Protein AF-A0A1Y2FWA1-F1 (afdb_monomer_lite)

InterPro domains:
  IPR053206 Dimeric xanthone biosynthesis cluster protein [PTHR38048] (2-93)

Organism: NCBI:txid106004

Foldseek 3Di:
DLLVVVCVFQVCSDCVNVVVVVVLVVQQVVLVVLLVVQVVVCVVPVVPDDPVVNVVSCVSNVVSVVVSVVVCCVCVPPVNCVVGDDPVVVCVSDVD

Radius of gyration: 17.54 Å; chains: 1; bounding box: 37×28×47 Å

Structure (mmCIF, N/CA/C/O backbone):
data_AF-A0A1Y2FWA1-F1
#
_entry.id   AF-A0A1Y2FWA1-F1
#
loop_
_atom_site.group_PDB
_atom_site.id
_atom_site.type_symbol
_atom_site.label_atom_id
_atom_site.label_alt_id
_atom_site.label_comp_id
_atom_site.label_asym_id
_atom_site.label_entity_id
_atom_site.label_seq_id
_atom_site.pdbx_PDB_ins_code
_atom_site.Cartn_x
_atom_site.Cartn_y
_atom_site.Cartn_z
_atom_site.occupancy
_atom_site.B_iso_or_equiv
_atom_site.auth_seq_id
_atom_site.auth_comp_id
_atom_site.auth_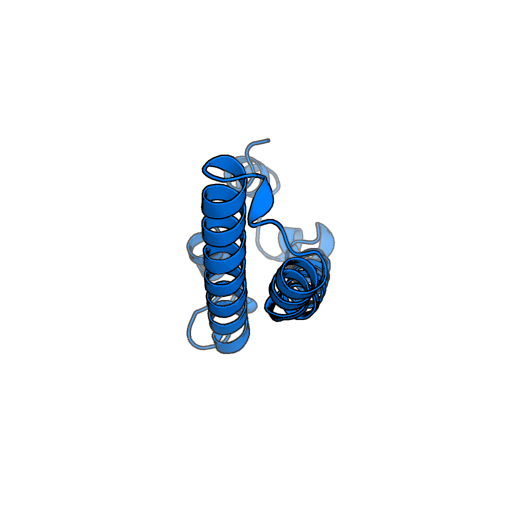asym_id
_atom_site.auth_atom_id
_atom_site.pdbx_PDB_model_num
ATOM 1 N N . MET A 1 1 ? -5.031 -5.003 -9.395 1.00 67.69 1 MET A N 1
ATOM 2 C CA . MET A 1 1 ? -3.813 -4.217 -9.102 1.00 67.69 1 MET A CA 1
ATOM 3 C C . MET A 1 1 ? -2.967 -4.145 -10.368 1.00 67.69 1 MET A C 1
ATOM 5 O O . MET A 1 1 ? -3.007 -5.101 -11.133 1.00 67.69 1 MET A O 1
ATOM 9 N N . ILE A 1 2 ? -2.255 -3.042 -10.618 1.00 82.00 2 ILE A N 1
ATOM 10 C CA . ILE A 1 2 ? -1.496 -2.805 -11.866 1.00 82.00 2 ILE A CA 1
ATOM 11 C C . ILE A 1 2 ? -0.327 -3.791 -12.081 1.00 82.00 2 ILE A C 1
ATOM 13 O O . ILE A 1 2 ? 0.114 -3.986 -13.211 1.00 82.00 2 ILE A O 1
ATOM 17 N N . PHE A 1 3 ? 0.120 -4.486 -11.030 1.00 81.19 3 PHE A N 1
ATOM 18 C CA . PHE A 1 3 ? 1.272 -5.395 -11.079 1.00 81.19 3 PHE A CA 1
ATOM 19 C C . PHE A 1 3 ? 1.141 -6.559 -12.055 1.00 81.19 3 PHE A C 1
ATOM 21 O O . PHE A 1 3 ? 2.141 -6.940 -12.641 1.00 81.19 3 PHE A O 1
ATOM 28 N N . LEU A 1 4 ? -0.070 -7.067 -12.324 1.00 83.81 4 LEU A N 1
ATOM 29 C CA . LEU A 1 4 ? -0.258 -8.105 -13.350 1.00 83.81 4 LEU A CA 1
ATOM 30 C C . LEU A 1 4 ? 0.120 -7.615 -14.753 1.00 83.81 4 LEU A C 1
ATOM 32 O O . LEU A 1 4 ? 0.572 -8.397 -15.584 1.00 83.81 4 LEU A O 1
ATOM 36 N N . ILE A 1 5 ? -0.077 -6.323 -15.021 1.00 89.12 5 ILE A N 1
ATOM 37 C CA . ILE A 1 5 ? 0.330 -5.707 -16.283 1.00 89.12 5 ILE A CA 1
ATOM 38 C C . ILE A 1 5 ? 1.841 -5.471 -16.257 1.00 89.12 5 ILE A C 1
ATOM 40 O O . ILE A 1 5 ? 2.525 -5.803 -17.220 1.00 89.12 5 ILE A O 1
ATOM 44 N N . LEU A 1 6 ? 2.376 -4.969 -15.137 1.00 90.25 6 LEU A N 1
ATOM 45 C CA . LEU A 1 6 ? 3.812 -4.723 -14.988 1.00 90.25 6 LEU A CA 1
ATOM 46 C C . LEU A 1 6 ? 4.644 -6.004 -15.148 1.00 90.25 6 LEU A C 1
ATOM 48 O O . LEU A 1 6 ? 5.651 -5.977 -15.857 1.00 90.25 6 LEU A O 1
ATOM 52 N N . ALA A 1 7 ? 4.173 -7.120 -14.587 1.00 89.88 7 ALA A N 1
ATOM 53 C CA . ALA A 1 7 ? 4.791 -8.444 -14.662 1.00 89.88 7 ALA A CA 1
ATOM 54 C C . ALA A 1 7 ? 5.032 -8.934 -16.097 1.00 89.88 7 ALA A C 1
ATOM 56 O O . ALA A 1 7 ? 5.927 -9.735 -16.325 1.00 89.88 7 ALA A O 1
ATOM 57 N N . GLN A 1 8 ? 4.293 -8.420 -17.089 1.00 90.81 8 GLN A N 1
ATOM 58 C CA . GLN A 1 8 ? 4.497 -8.790 -18.495 1.00 90.81 8 GLN A CA 1
ATOM 59 C C . GLN A 1 8 ? 5.868 -8.361 -19.035 1.00 90.81 8 GLN A C 1
ATOM 61 O O . GLN A 1 8 ? 6.354 -8.955 -19.997 1.00 90.81 8 GLN A O 1
ATOM 66 N N . LYS A 1 9 ? 6.476 -7.314 -18.459 1.00 93.38 9 LYS A N 1
ATOM 67 C CA . LYS A 1 9 ? 7.806 -6.826 -18.863 1.00 93.38 9 LYS A CA 1
ATOM 68 C C . LYS A 1 9 ? 8.805 -6.690 -17.717 1.00 93.38 9 LYS A C 1
ATOM 70 O O . LYS A 1 9 ? 9.978 -6.459 -17.989 1.00 93.38 9 LYS A O 1
ATOM 75 N N . MET A 1 10 ? 8.360 -6.795 -16.469 1.00 91.56 10 MET A N 1
ATOM 76 C CA . MET A 1 10 ? 9.168 -6.590 -15.267 1.00 91.56 10 MET A CA 1
ATOM 77 C C . MET A 1 10 ? 9.104 -7.851 -14.393 1.00 91.56 10 MET A C 1
ATOM 79 O O . MET A 1 10 ? 8.158 -7.991 -13.613 1.00 91.56 10 MET A O 1
ATOM 83 N N . PRO A 1 11 ? 10.078 -8.772 -14.523 1.00 87.19 11 PRO A N 1
ATOM 84 C CA . PRO A 1 11 ? 10.078 -10.058 -13.820 1.00 87.19 11 PRO A CA 1
ATOM 85 C C . PRO A 1 11 ? 10.036 -9.936 -12.294 1.00 87.19 11 PRO A C 1
ATOM 87 O O . PRO A 1 11 ? 9.645 -10.878 -11.613 1.00 87.19 11 PRO A O 1
ATOM 90 N N . GLU A 1 12 ? 10.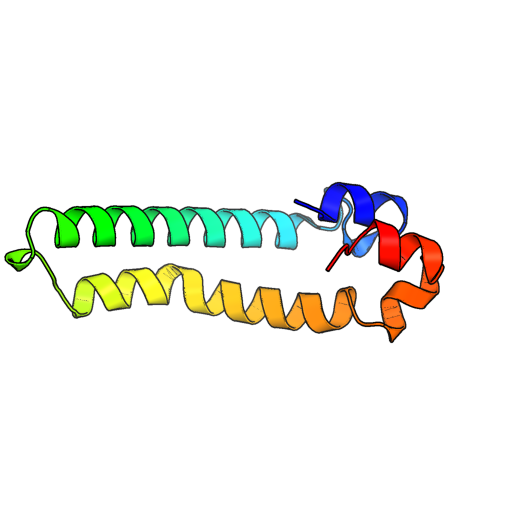418 -8.783 -11.735 1.00 82.94 12 GLU A N 1
ATOM 91 C CA . GLU A 1 12 ? 10.281 -8.492 -10.303 1.00 82.94 12 GLU A CA 1
ATOM 92 C C . GLU A 1 12 ? 8.823 -8.445 -9.804 1.00 82.94 12 GLU A C 1
ATOM 94 O O . GLU A 1 12 ? 8.607 -8.482 -8.592 1.00 82.94 12 GLU A O 1
ATOM 99 N N . PHE A 1 13 ? 7.841 -8.390 -10.714 1.00 84.88 13 PHE A N 1
ATOM 100 C CA . PHE A 1 13 ? 6.401 -8.412 -10.424 1.00 84.88 13 PHE A CA 1
ATOM 101 C C . PHE A 1 13 ? 5.706 -9.746 -10.786 1.00 84.88 13 PHE A C 1
ATOM 103 O O . PHE A 1 13 ? 4.484 -9.851 -10.651 1.00 84.88 13 PHE A O 1
ATOM 110 N N . GLU A 1 14 ? 6.438 -10.766 -11.253 1.00 82.12 14 GLU A N 1
ATOM 111 C CA . GLU A 1 14 ? 5.873 -12.097 -11.516 1.00 82.12 14 GLU A CA 1
ATOM 112 C C . GLU A 1 14 ? 5.515 -12.840 -10.223 1.00 82.12 14 GLU A C 1
ATOM 114 O O . GLU A 1 14 ? 6.302 -12.939 -9.298 1.00 82.12 14 GLU A O 1
ATOM 119 N N . HIS A 1 15 ? 4.344 -13.472 -10.162 1.00 69.12 15 HIS A N 1
ATOM 120 C CA . HIS A 1 15 ? 3.838 -14.085 -8.927 1.00 69.12 15 HIS A CA 1
ATOM 121 C C . HIS A 1 15 ? 4.775 -15.138 -8.288 1.00 69.12 15 HIS A C 1
ATOM 123 O O . HIS A 1 15 ? 4.763 -15.305 -7.070 1.00 69.12 15 HIS A O 1
ATOM 129 N N . GLU A 1 16 ? 5.583 -15.857 -9.077 1.00 60.94 16 GLU A N 1
ATOM 130 C CA . GLU A 1 16 ? 6.538 -16.849 -8.552 1.00 60.94 16 GLU A CA 1
ATOM 131 C C . GLU A 1 16 ? 7.796 -16.212 -7.937 1.00 60.94 16 GLU A C 1
ATOM 133 O O . GLU A 1 16 ? 8.374 -16.767 -7.003 1.00 60.94 16 GLU A O 1
ATOM 138 N N . THR A 1 17 ? 8.210 -15.036 -8.416 1.00 62.81 17 THR A N 1
ATOM 139 C CA . THR A 1 17 ? 9.369 -14.277 -7.909 1.00 62.81 17 THR A CA 1
ATOM 140 C C . THR A 1 17 ? 8.962 -13.196 -6.901 1.00 62.81 17 THR A C 1
ATOM 142 O O . THR A 1 17 ? 9.764 -12.808 -6.053 1.00 62.81 17 THR A O 1
ATOM 145 N N . SER A 1 18 ? 7.706 -12.749 -6.946 1.00 65.31 18 SER A N 1
ATOM 146 C CA . SER A 1 18 ? 7.111 -11.673 -6.148 1.00 65.31 18 SER A CA 1
ATOM 147 C C . SER A 1 18 ? 6.306 -12.168 -4.949 1.00 65.31 18 SER A C 1
ATOM 149 O O . SER A 1 18 ? 5.467 -11.423 -4.447 1.00 65.31 18 SER A O 1
ATOM 151 N N . GLY A 1 19 ? 6.528 -13.401 -4.475 1.00 64.12 19 GLY A N 1
ATOM 152 C CA . GLY A 1 19 ? 5.788 -13.963 -3.334 1.00 64.12 19 GLY A CA 1
ATOM 153 C C . GLY A 1 19 ? 5.709 -13.004 -2.137 1.00 64.12 19 GLY A C 1
ATOM 154 O O . GLY A 1 19 ? 4.632 -12.793 -1.591 1.00 64.12 19 GLY A O 1
ATOM 155 N N . ALA A 1 20 ? 6.809 -12.301 -1.838 1.00 71.12 20 ALA A N 1
ATOM 156 C CA . ALA A 1 20 ? 6.851 -11.269 -0.800 1.00 71.12 20 ALA A CA 1
ATOM 157 C C . ALA A 1 20 ? 5.915 -10.072 -1.076 1.00 71.12 20 ALA A C 1
ATOM 159 O O . ALA A 1 20 ? 5.200 -9.639 -0.180 1.00 71.12 20 ALA A O 1
ATOM 160 N N . HIS A 1 21 ? 5.846 -9.574 -2.316 1.00 80.62 21 HIS A N 1
ATOM 161 C CA . HIS A 1 21 ? 4.938 -8.478 -2.678 1.00 80.62 21 HIS A CA 1
ATOM 162 C C . HIS A 1 21 ? 3.464 -8.872 -2.520 1.00 80.62 21 HIS A C 1
ATOM 164 O O . HIS A 1 21 ? 2.653 -8.064 -2.071 1.00 80.62 21 HIS A O 1
ATOM 170 N N . VAL A 1 22 ? 3.095 -10.105 -2.883 1.00 83.50 22 VAL A N 1
ATOM 171 C CA . VAL A 1 22 ? 1.709 -10.581 -2.733 1.00 83.50 22 VAL A CA 1
ATOM 172 C C . VAL A 1 22 ? 1.331 -10.663 -1.253 1.00 83.50 22 VAL A C 1
ATOM 174 O O . VAL A 1 22 ? 0.302 -10.112 -0.861 1.00 83.50 22 VAL A O 1
ATOM 177 N N . GLU A 1 23 ? 2.191 -11.260 -0.428 1.00 88.19 23 GLU A N 1
ATOM 178 C CA . GLU A 1 23 ? 1.995 -11.360 1.024 1.00 88.19 23 GLU A CA 1
ATOM 179 C C . GLU A 1 23 ? 1.896 -9.976 1.695 1.00 88.19 23 GLU A C 1
ATOM 181 O O . GLU A 1 23 ? 1.039 -9.751 2.556 1.00 88.19 23 GLU A O 1
ATOM 186 N N . GLU A 1 24 ? 2.723 -9.015 1.271 1.00 91.50 24 GLU A N 1
ATOM 187 C CA . GLU A 1 24 ? 2.665 -7.621 1.727 1.00 91.50 24 GLU A CA 1
ATOM 188 C C . GLU A 1 24 ? 1.302 -6.983 1.444 1.00 91.50 24 GLU A C 1
ATOM 190 O O . GLU A 1 24 ? 0.685 -6.404 2.346 1.00 91.50 24 GLU A O 1
ATOM 195 N N . HIS A 1 25 ? 0.802 -7.107 0.211 1.00 90.75 25 HIS A N 1
ATOM 196 C CA . HIS A 1 25 ? -0.510 -6.576 -0.150 1.00 90.75 25 HIS A CA 1
ATOM 197 C C . HIS A 1 25 ? -1.632 -7.242 0.640 1.00 90.75 25 HIS A C 1
ATOM 199 O O . HIS A 1 25 ? -2.524 -6.540 1.119 1.00 90.75 25 HIS A O 1
ATOM 205 N N . GLU A 1 26 ? -1.599 -8.561 0.822 1.00 91.81 26 GLU A N 1
ATOM 206 C CA . GLU A 1 26 ? -2.595 -9.266 1.632 1.00 91.81 26 GLU A CA 1
ATOM 207 C C . GLU A 1 26 ? -2.621 -8.736 3.074 1.00 91.81 26 GLU A C 1
ATOM 209 O O . GLU A 1 26 ? -3.692 -8.374 3.578 1.00 91.81 26 GLU A O 1
ATOM 214 N N . ALA A 1 27 ? -1.453 -8.573 3.703 1.00 94.62 27 ALA A N 1
ATOM 215 C CA . ALA A 1 27 ? -1.337 -8.026 5.054 1.0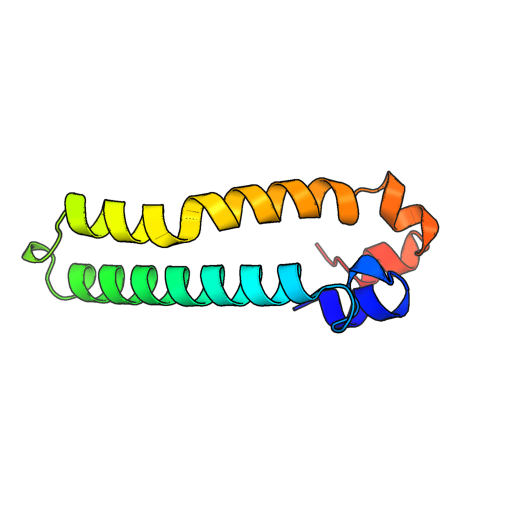0 94.62 27 ALA A CA 1
ATOM 216 C C . ALA A 1 27 ? -1.853 -6.576 5.153 1.00 94.62 27 ALA A C 1
ATOM 218 O O . ALA A 1 27 ? -2.563 -6.219 6.106 1.00 94.62 27 ALA A O 1
ATOM 219 N N . ILE A 1 28 ? -1.541 -5.736 4.158 1.00 95.81 28 ILE A N 1
ATOM 220 C CA . ILE A 1 28 ? -2.034 -4.353 4.066 1.00 95.81 28 ILE A CA 1
ATOM 221 C C . ILE A 1 28 ? -3.561 -4.339 3.914 1.00 95.81 28 ILE A C 1
ATOM 223 O O . ILE A 1 28 ? -4.243 -3.598 4.628 1.00 95.81 28 ILE A O 1
ATOM 227 N N . HIS A 1 29 ? -4.118 -5.172 3.031 1.00 96.00 29 HIS A N 1
ATOM 228 C CA . HIS A 1 29 ? -5.561 -5.272 2.803 1.00 96.00 29 HIS A CA 1
ATOM 229 C C . HIS A 1 29 ? -6.306 -5.747 4.057 1.00 96.00 29 HIS A C 1
ATOM 231 O O . HIS A 1 29 ? -7.329 -5.161 4.426 1.00 96.00 29 HIS A O 1
ATOM 237 N N . GLU A 1 30 ? -5.783 -6.753 4.757 1.00 97.25 30 GLU A N 1
ATOM 238 C CA . GLU A 1 30 ? -6.353 -7.224 6.021 1.00 97.25 30 GLU A CA 1
ATOM 239 C C . GLU A 1 30 ? -6.319 -6.124 7.099 1.00 97.25 30 GLU A C 1
ATOM 241 O O . GLU A 1 30 ? -7.303 -5.884 7.811 1.00 97.25 30 GLU A O 1
ATOM 246 N N . GLY A 1 31 ? -5.196 -5.409 7.216 1.00 97.50 31 GLY A N 1
ATOM 247 C CA . GLY A 1 31 ? -5.047 -4.257 8.108 1.00 97.50 31 GLY A CA 1
ATOM 248 C C . GLY A 1 31 ? -6.043 -3.130 7.819 1.00 97.50 31 GLY A C 1
ATOM 249 O O . GLY A 1 31 ? -6.721 -2.638 8.729 1.00 97.50 31 GLY A O 1
ATOM 250 N N . MET A 1 32 ? -6.201 -2.777 6.543 1.00 97.88 32 MET A N 1
ATOM 251 C CA . MET A 1 32 ? -7.162 -1.779 6.064 1.00 97.88 32 MET A CA 1
ATOM 252 C C . MET A 1 32 ? -8.619 -2.200 6.280 1.00 97.88 32 MET A C 1
ATOM 254 O O . MET A 1 32 ? -9.471 -1.354 6.581 1.00 97.88 32 MET A O 1
ATOM 258 N N . GLY A 1 33 ? -8.916 -3.498 6.184 1.00 98.19 33 GLY A N 1
ATOM 259 C CA . GLY A 1 33 ? -10.223 -4.057 6.523 1.00 98.19 33 GLY A CA 1
ATOM 260 C C . GLY A 1 33 ? -10.558 -3.861 8.002 1.00 98.19 33 GLY A C 1
ATOM 261 O O . GLY A 1 33 ? -11.621 -3.326 8.334 1.00 98.19 33 GLY A O 1
ATOM 262 N N . ARG A 1 34 ? -9.617 -4.195 8.896 1.00 98.19 34 ARG A N 1
ATOM 263 C CA . ARG A 1 34 ? -9.750 -3.971 10.349 1.00 98.19 34 ARG A CA 1
ATOM 264 C C . ARG A 1 34 ? -9.921 -2.488 10.685 1.00 98.19 34 ARG A C 1
ATOM 266 O O . ARG A 1 34 ? -10.809 -2.135 11.462 1.00 98.19 34 ARG A O 1
ATOM 273 N N . TYR A 1 35 ? -9.129 -1.617 10.060 1.00 98.31 35 TYR A N 1
ATOM 274 C CA . TYR A 1 35 ? -9.250 -0.161 10.185 1.00 98.31 35 TYR A CA 1
ATOM 275 C C . TYR A 1 35 ? -10.637 0.344 9.775 1.00 98.31 35 TYR A 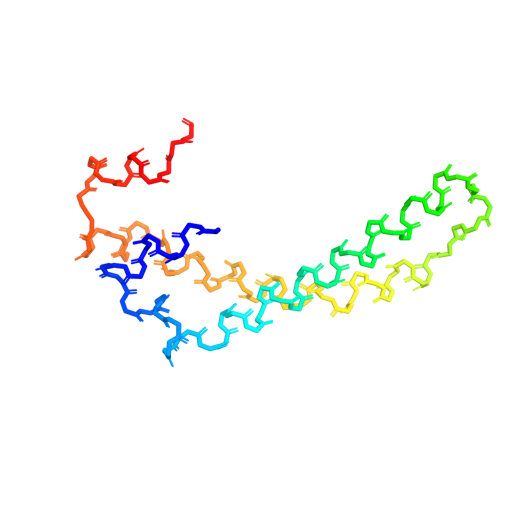C 1
ATOM 277 O O . TYR A 1 35 ? -11.297 1.049 10.542 1.00 98.31 35 TYR A O 1
ATOM 285 N N . SER A 1 36 ? -11.112 -0.065 8.600 1.00 98.31 36 SER A N 1
ATOM 286 C CA . SER A 1 36 ? -12.408 0.363 8.070 1.00 98.31 36 SER A CA 1
ATOM 287 C C . SER A 1 36 ? -13.569 -0.109 8.949 1.00 98.31 36 SER A C 1
ATOM 289 O O . SER A 1 36 ? -14.460 0.683 9.268 1.00 98.31 36 SER A O 1
ATOM 291 N N . ALA A 1 37 ? -13.536 -1.364 9.409 1.00 98.12 37 ALA A N 1
ATOM 292 C CA . ALA A 1 37 ? -14.540 -1.910 10.321 1.00 98.12 37 ALA A CA 1
ATOM 293 C C . ALA A 1 37 ? -14.570 -1.155 11.661 1.00 98.12 37 ALA A C 1
ATOM 295 O O . ALA A 1 37 ? -15.643 -0.808 12.165 1.00 98.12 37 ALA A O 1
ATOM 296 N N . TYR A 1 38 ? -13.398 -0.838 12.216 1.00 98.38 38 TYR A N 1
ATOM 297 C CA . TYR A 1 38 ? -13.286 -0.083 13.460 1.00 98.38 38 TYR A CA 1
ATOM 298 C C . TYR A 1 38 ? -13.840 1.341 13.336 1.00 98.38 38 TYR A C 1
ATOM 300 O O . TYR A 1 38 ? -14.599 1.799 14.197 1.00 98.38 38 TYR A O 1
ATOM 308 N N . LEU A 1 39 ? -13.520 2.038 12.242 1.00 98.19 39 LEU A N 1
ATOM 309 C CA . LEU A 1 39 ? -14.078 3.362 11.979 1.00 98.19 39 LEU A CA 1
ATOM 310 C C . LEU A 1 39 ? -15.593 3.322 11.769 1.00 98.19 39 LEU A C 1
ATOM 312 O O . LEU A 1 39 ? -16.287 4.215 12.253 1.00 98.19 39 LEU A O 1
ATOM 316 N N . ALA A 1 40 ? -16.119 2.307 11.081 1.00 98.25 40 ALA A N 1
ATOM 317 C CA . ALA A 1 40 ? -17.560 2.135 10.908 1.00 98.25 40 ALA A CA 1
ATOM 318 C C . ALA A 1 40 ? -18.271 1.956 12.260 1.00 98.25 40 ALA A C 1
ATOM 320 O O . ALA A 1 40 ? -19.260 2.642 12.531 1.00 98.25 40 ALA A O 1
ATOM 321 N N . LYS A 1 41 ? -17.712 1.122 13.148 1.00 98.00 41 LYS A N 1
ATOM 322 C CA . LYS A 1 41 ? -18.184 0.959 14.532 1.00 98.00 41 LYS A CA 1
ATOM 323 C C . LYS A 1 41 ? -18.201 2.301 15.270 1.00 98.00 41 LYS A C 1
ATOM 325 O O . LYS A 1 41 ? -19.255 2.704 15.759 1.00 98.00 41 LYS A O 1
ATOM 330 N N . CYS A 1 42 ? -17.086 3.035 15.274 1.00 98.00 42 CYS A N 1
ATOM 331 C CA . CYS A 1 42 ? -16.990 4.333 15.952 1.00 98.00 42 CYS A CA 1
ATOM 332 C C . CYS A 1 42 ? -17.945 5.383 15.366 1.00 98.00 42 CYS A C 1
ATOM 334 O O . CYS A 1 42 ? -18.510 6.174 16.111 1.00 98.00 42 CYS A O 1
ATOM 336 N N . LYS A 1 43 ? -18.182 5.385 14.049 1.00 97.50 43 LYS A N 1
ATOM 337 C CA . LYS A 1 43 ? -19.180 6.268 13.423 1.00 97.50 43 LYS A CA 1
ATOM 338 C C . LYS A 1 43 ? -20.603 5.944 13.885 1.00 97.50 43 LYS A C 1
ATOM 340 O O . LYS A 1 43 ? -21.376 6.864 14.123 1.00 97.50 43 LYS A O 1
ATOM 345 N N . SER A 1 44 ? -20.938 4.659 14.022 1.00 97.88 44 SER A N 1
ATOM 346 C CA . SER A 1 44 ? -22.258 4.215 14.498 1.00 97.88 44 SER A CA 1
ATOM 347 C C . SER A 1 44 ? -22.481 4.454 15.997 1.00 97.88 44 SER A C 1
ATOM 349 O O . SER A 1 44 ? -23.607 4.690 16.423 1.00 97.88 44 SER A O 1
ATOM 351 N N . SER A 1 45 ? -21.408 4.429 16.791 1.00 97.19 45 SER A N 1
ATOM 352 C CA . SER A 1 45 ? -21.433 4.650 18.236 1.00 97.19 45 SER A CA 1
ATOM 353 C C 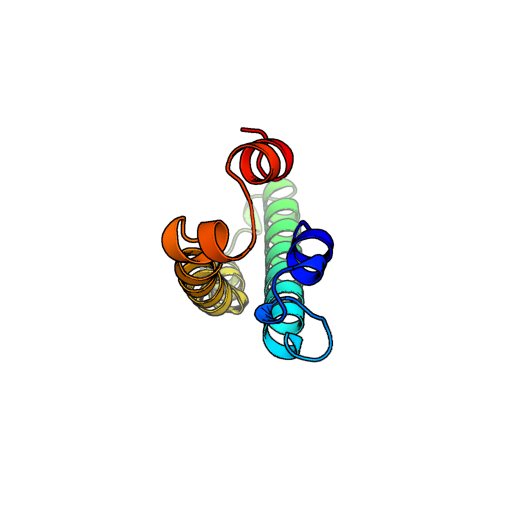. SER A 1 45 ? -20.178 5.419 18.659 1.00 97.19 45 SER A C 1
ATOM 355 O O . SER A 1 45 ? -19.189 4.797 19.045 1.00 97.19 45 SER A O 1
ATOM 357 N N . PRO A 1 46 ? -20.186 6.763 18.634 1.00 95.00 46 PRO A N 1
ATOM 358 C CA . PRO A 1 46 ? -18.994 7.574 18.918 1.00 95.00 46 PRO A CA 1
ATOM 359 C C . PRO A 1 46 ? -18.322 7.287 20.267 1.00 95.00 46 PRO A C 1
ATOM 361 O O . PRO A 1 46 ? -17.101 7.370 20.383 1.00 95.00 46 PRO A O 1
ATOM 364 N N . SER A 1 47 ? -19.094 6.872 21.275 1.00 97.00 47 SER A N 1
ATOM 365 C CA . SER A 1 47 ? -18.586 6.454 22.590 1.00 97.00 47 SER A CA 1
ATOM 366 C C . SER A 1 47 ? -17.762 5.160 22.567 1.00 97.00 47 SER A C 1
ATOM 368 O O . SER A 1 47 ? -17.101 4.852 23.554 1.00 97.00 47 SER A O 1
ATOM 370 N N . SER A 1 48 ? -17.777 4.397 21.468 1.00 97.00 48 SER A N 1
ATOM 371 C CA . SER A 1 48 ? -16.985 3.172 21.323 1.00 97.00 48 SER A CA 1
ATOM 372 C C . SER A 1 48 ? -15.544 3.429 20.884 1.00 97.00 48 SER A C 1
ATOM 374 O O . SER A 1 48 ? -14.797 2.467 20.699 1.00 97.00 48 SER A O 1
ATOM 376 N N . PHE A 1 49 ? -15.167 4.686 20.636 1.00 97.94 49 PHE A N 1
ATOM 377 C CA . PHE A 1 49 ? -13.803 5.027 20.261 1.00 97.94 49 PHE A CA 1
ATOM 378 C C . PHE A 1 49 ? -12.837 4.779 21.424 1.00 97.94 49 PHE A C 1
ATOM 380 O O . PHE A 1 49 ? -13.060 5.189 22.561 1.00 97.94 49 PHE A O 1
ATOM 387 N N . ASN A 1 50 ? -11.723 4.137 21.102 1.00 98.19 50 ASN A N 1
ATOM 388 C CA . ASN A 1 50 ? -10.628 3.826 21.998 1.00 98.19 50 ASN A CA 1
ATOM 389 C C . ASN A 1 50 ? -9.308 4.083 21.259 1.00 98.19 50 ASN A C 1
ATOM 391 O O . ASN A 1 50 ? -8.963 3.400 20.294 1.00 98.19 50 ASN A O 1
ATOM 395 N N . ALA A 1 51 ? -8.552 5.072 21.731 1.00 97.88 51 ALA A N 1
ATOM 396 C CA . ALA A 1 51 ? -7.315 5.489 21.080 1.00 97.88 51 ALA A CA 1
ATOM 397 C C . ALA A 1 51 ? -6.237 4.388 21.058 1.00 97.88 51 ALA A C 1
ATOM 399 O O . ALA A 1 51 ? -5.454 4.320 20.111 1.00 97.88 51 ALA A O 1
ATOM 400 N N . GLU A 1 52 ? -6.193 3.518 22.070 1.00 98.44 52 GLU A N 1
ATOM 401 C CA . GLU A 1 52 ? -5.220 2.424 22.144 1.00 98.44 52 GLU A CA 1
ATOM 402 C C . GLU A 1 52 ? -5.541 1.318 21.131 1.00 98.44 52 GLU A C 1
ATOM 404 O O . GLU A 1 52 ? -4.651 0.861 20.415 1.00 98.44 52 GLU A O 1
ATOM 409 N N . GLU A 1 53 ? -6.809 0.919 21.020 1.00 98.00 53 GLU A N 1
ATOM 410 C CA . GLU A 1 53 ? -7.272 -0.047 20.015 1.00 98.00 53 GLU A CA 1
ATOM 411 C C . GLU A 1 53 ? -7.038 0.487 18.598 1.00 98.00 53 GLU A C 1
ATOM 413 O O . GLU A 1 53 ? -6.458 -0.204 17.758 1.00 98.00 53 GLU A O 1
ATOM 418 N N . PHE A 1 54 ? -7.388 1.753 18.358 1.00 98.00 54 PHE A N 1
ATOM 419 C CA . PHE A 1 54 ? -7.129 2.416 17.084 1.00 98.00 54 PHE A CA 1
ATOM 420 C C . PHE A 1 54 ? -5.637 2.416 16.727 1.00 98.00 54 PHE A C 1
ATOM 422 O O . PHE A 1 54 ? -5.257 2.065 15.607 1.00 98.00 54 PHE A O 1
ATOM 429 N N . ARG A 1 55 ? -4.772 2.741 17.697 1.00 98.12 55 ARG A N 1
ATOM 430 C CA . ARG A 1 55 ? -3.317 2.688 17.523 1.00 98.12 55 ARG A CA 1
ATOM 431 C C . ARG A 1 55 ? -2.837 1.276 17.191 1.00 98.12 55 ARG A C 1
ATOM 433 O O . ARG A 1 55 ? -2.032 1.134 16.276 1.00 98.12 55 ARG A O 1
ATOM 440 N N . LYS A 1 56 ? -3.320 0.246 17.894 1.00 98.38 56 LYS A N 1
ATOM 441 C CA . LYS A 1 56 ? -2.949 -1.158 17.635 1.00 98.38 56 LYS A CA 1
ATOM 442 C C . LYS A 1 56 ? -3.316 -1.585 16.217 1.00 98.38 56 LYS A C 1
ATOM 444 O O . LYS A 1 56 ? -2.514 -2.242 15.558 1.00 98.38 56 LYS A O 1
ATOM 449 N N . ILE A 1 57 ? -4.480 -1.161 15.722 1.00 98.25 57 ILE A N 1
ATOM 450 C CA . ILE A 1 57 ? -4.884 -1.421 14.336 1.00 98.25 57 ILE A CA 1
ATOM 451 C C . ILE A 1 57 ? -3.887 -0.783 13.369 1.00 98.25 57 ILE A C 1
ATOM 453 O O . ILE A 1 57 ? -3.354 -1.488 12.520 1.00 98.25 57 ILE A O 1
ATOM 457 N N . LEU A 1 58 ? -3.565 0.504 13.523 1.00 98.00 58 LEU A N 1
ATOM 458 C CA . LEU A 1 58 ? -2.583 1.174 12.658 1.00 98.00 58 LEU A CA 1
ATOM 459 C C . LEU A 1 58 ? -1.194 0.517 12.728 1.00 98.00 58 LEU A C 1
ATOM 461 O O . LEU A 1 58 ? -0.543 0.331 11.705 1.00 98.00 58 LEU A O 1
ATOM 465 N N . GLN A 1 59 ? -0.750 0.120 13.921 1.00 97.62 59 GLN A N 1
ATOM 466 C CA . GLN A 1 59 ? 0.542 -0.542 14.117 1.00 97.62 59 GLN A CA 1
ATOM 467 C C . GLN A 1 59 ? 0.607 -1.942 13.497 1.00 97.62 59 GLN A C 1
ATOM 469 O O . GLN A 1 59 ? 1.700 -2.398 13.179 1.00 97.62 59 GLN A O 1
ATOM 474 N N . SER A 1 60 ? -0.534 -2.612 13.309 1.00 96.56 60 SER A N 1
ATOM 475 C CA . SER A 1 60 ? -0.566 -3.980 12.778 1.00 96.56 60 SER A CA 1
ATOM 476 C C . SER A 1 60 ? -0.210 -4.092 11.292 1.00 96.56 60 SER A C 1
ATOM 478 O O . SER A 1 60 ? 0.151 -5.177 10.854 1.00 96.56 60 SER A O 1
ATOM 480 N N . TRP A 1 61 ? -0.299 -2.999 10.526 1.00 97.50 61 TRP A N 1
ATOM 481 C CA . TRP A 1 61 ? -0.025 -3.001 9.081 1.00 97.50 61 TRP A CA 1
ATOM 482 C C . TRP A 1 61 ? 0.721 -1.750 8.582 1.00 97.50 61 TRP A C 1
ATOM 484 O O . TRP A 1 61 ? 1.258 -1.749 7.480 1.00 97.50 61 TRP A O 1
ATOM 494 N N . GLY A 1 62 ? 0.821 -0.689 9.388 1.00 97.44 62 GLY A N 1
ATOM 495 C CA . GLY A 1 62 ? 1.551 0.528 9.022 1.00 97.44 62 GLY A CA 1
ATOM 496 C C . GLY A 1 62 ? 3.027 0.294 8.664 1.00 97.44 62 GLY A C 1
ATOM 497 O O . GLY A 1 62 ? 3.459 0.788 7.627 1.00 97.44 62 GLY A O 1
ATOM 498 N N . PRO A 1 63 ? 3.814 -0.464 9.456 1.00 97.25 63 PRO A N 1
ATOM 499 C CA . PRO A 1 63 ? 5.213 -0.728 9.120 1.00 97.25 63 PRO A CA 1
ATOM 500 C C . PRO A 1 63 ? 5.398 -1.418 7.763 1.00 97.25 63 PRO A C 1
ATOM 502 O O . PRO A 1 63 ? 6.272 -1.013 7.001 1.00 97.25 63 PRO A O 1
ATOM 505 N N . ILE A 1 64 ? 4.556 -2.412 7.443 1.00 96.12 64 ILE A N 1
ATOM 506 C CA . ILE A 1 64 ? 4.640 -3.124 6.162 1.00 96.12 64 ILE A CA 1
ATOM 507 C C . ILE A 1 64 ? 4.175 -2.245 4.998 1.00 96.12 64 ILE A C 1
ATOM 509 O O . ILE A 1 64 ? 4.795 -2.278 3.945 1.00 96.12 64 ILE A O 1
ATOM 513 N N . LEU A 1 65 ? 3.179 -1.372 5.208 1.00 95.94 65 LEU A N 1
ATOM 514 C CA . LEU A 1 65 ? 2.794 -0.362 4.220 1.00 95.94 65 LEU A CA 1
ATOM 515 C C . LEU A 1 65 ? 3.970 0.555 3.865 1.00 95.94 65 LEU A C 1
ATOM 517 O O . LEU A 1 65 ? 4.246 0.754 2.689 1.00 95.94 65 LEU A O 1
ATOM 521 N N . PHE A 1 66 ? 4.647 1.136 4.861 1.00 96.12 66 PHE A N 1
ATOM 522 C CA . PHE A 1 66 ? 5.753 2.062 4.592 1.00 96.12 66 PHE A CA 1
ATOM 523 C C . PHE A 1 66 ? 6.924 1.366 3.902 1.00 96.12 66 PHE A C 1
ATOM 525 O O . PHE A 1 66 ? 7.445 1.896 2.927 1.00 96.12 66 PHE A O 1
ATOM 532 N N . TYR A 1 67 ? 7.281 0.163 4.358 1.00 94.31 67 TYR A N 1
ATOM 533 C CA . TYR A 1 67 ? 8.294 -0.658 3.695 1.00 94.31 67 TYR A CA 1
ATOM 534 C C . TYR A 1 67 ? 7.948 -0.916 2.222 1.00 94.31 67 TYR A C 1
ATOM 536 O O . TYR A 1 67 ? 8.779 -0.716 1.338 1.00 94.31 67 TYR A O 1
ATOM 544 N N . HIS A 1 68 ? 6.705 -1.319 1.966 1.00 92.25 68 HIS A N 1
ATOM 545 C CA . HIS A 1 68 ? 6.217 -1.624 0.631 1.00 92.25 68 HIS A CA 1
ATOM 546 C C . HIS A 1 68 ? 6.254 -0.394 -0.290 1.00 92.25 68 HIS A C 1
ATOM 548 O O . HIS A 1 68 ? 6.805 -0.457 -1.386 1.00 92.25 68 HIS A O 1
ATOM 554 N N . LEU A 1 69 ? 5.756 0.756 0.180 1.00 93.00 69 LEU A N 1
ATOM 555 C CA . LEU A 1 69 ? 5.780 2.008 -0.585 1.00 93.00 69 LEU A CA 1
ATOM 556 C C . LEU A 1 69 ? 7.213 2.466 -0.909 1.00 93.00 69 LEU A C 1
ATOM 558 O O . LEU A 1 69 ? 7.469 2.925 -2.022 1.00 93.00 69 LEU A O 1
ATOM 562 N N . ASP A 1 70 ? 8.160 2.314 0.023 1.00 93.62 70 ASP A N 1
ATOM 563 C CA . ASP A 1 70 ? 9.574 2.631 -0.225 1.00 93.62 70 ASP A CA 1
ATOM 564 C C . ASP A 1 70 ? 10.174 1.731 -1.321 1.00 93.62 70 ASP A C 1
ATOM 566 O O . ASP A 1 70 ? 10.929 2.203 -2.178 1.00 93.62 70 ASP A O 1
ATOM 570 N N . ALA A 1 71 ? 9.814 0.444 -1.338 1.00 90.50 71 ALA A N 1
ATOM 571 C CA . ALA A 1 71 ? 10.238 -0.485 -2.383 1.00 90.50 71 ALA A CA 1
AT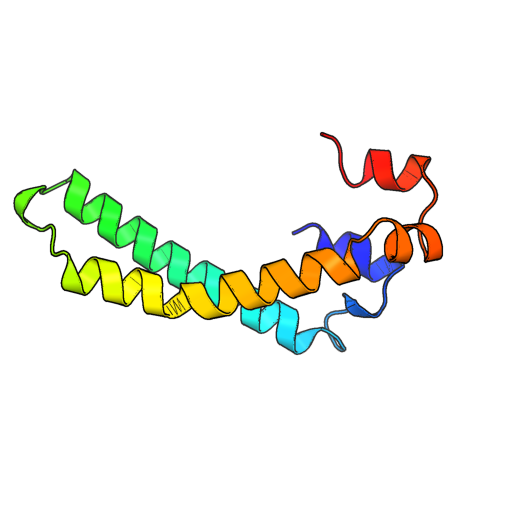OM 572 C C . ALA A 1 71 ? 9.645 -0.115 -3.756 1.00 90.50 71 ALA A C 1
ATOM 574 O O . ALA A 1 71 ? 10.360 -0.123 -4.765 1.00 90.50 71 ALA A O 1
ATOM 575 N N . GLU A 1 72 ? 8.368 0.276 -3.798 1.00 90.19 72 GLU A N 1
ATOM 576 C CA . GLU A 1 72 ? 7.687 0.697 -5.026 1.00 90.19 72 GLU A CA 1
ATOM 577 C C . GLU A 1 72 ? 8.281 1.963 -5.644 1.00 90.19 72 GLU A C 1
ATOM 579 O O . GLU A 1 72 ? 8.376 2.061 -6.868 1.00 90.19 72 GLU A O 1
ATOM 584 N N . VAL A 1 73 ? 8.746 2.920 -4.833 1.00 92.50 73 VAL A N 1
ATOM 585 C CA . VAL A 1 73 ? 9.442 4.114 -5.346 1.00 92.50 73 VAL A CA 1
ATOM 586 C C . VAL A 1 73 ? 10.653 3.720 -6.189 1.00 92.50 73 VAL A C 1
ATOM 588 O O . VAL A 1 73 ? 10.920 4.342 -7.219 1.00 92.50 73 VAL A O 1
ATOM 591 N N . ILE A 1 74 ? 11.384 2.685 -5.777 1.00 91.62 74 ILE A N 1
ATOM 592 C CA . ILE A 1 74 ? 12.566 2.202 -6.493 1.00 91.62 74 ILE A CA 1
ATOM 593 C C . ILE A 1 74 ? 12.143 1.427 -7.745 1.00 91.62 74 ILE A C 1
ATOM 595 O O . ILE A 1 74 ? 12.623 1.737 -8.846 1.00 91.62 74 ILE A O 1
ATOM 599 N N . SER A 1 75 ? 11.238 0.453 -7.600 1.00 89.69 75 SER A N 1
ATOM 600 C CA . SER A 1 75 ? 10.833 -0.441 -8.693 1.00 89.69 75 SER A CA 1
ATOM 601 C C . SER A 1 75 ? 10.053 0.289 -9.791 1.00 89.69 75 SER A C 1
ATOM 603 O O . SER A 1 75 ? 10.293 0.040 -10.973 1.00 89.69 75 SER A O 1
ATOM 605 N N . LEU A 1 76 ? 9.213 1.261 -9.430 1.00 91.81 76 LEU A N 1
ATOM 606 C CA . LEU A 1 76 ? 8.428 2.093 -10.350 1.00 91.81 76 LEU A CA 1
ATOM 607 C C . LEU A 1 76 ? 9.094 3.442 -10.660 1.00 91.81 76 LEU A C 1
ATOM 609 O O . LEU A 1 76 ? 8.487 4.311 -11.290 1.00 91.81 76 LEU A O 1
ATOM 613 N N . SER A 1 77 ? 10.353 3.640 -10.258 1.00 92.62 77 SER A N 1
ATOM 614 C CA . SER A 1 77 ? 11.100 4.849 -10.607 1.00 92.62 77 SER A CA 1
ATOM 615 C C . SER A 1 77 ? 11.205 5.027 -12.125 1.00 92.62 77 SER A C 1
ATOM 617 O O . SER A 1 77 ? 11.313 4.065 -12.890 1.00 92.62 77 SER A O 1
ATOM 619 N N . HIS A 1 78 ? 11.303 6.280 -12.580 1.00 92.56 78 HIS A N 1
ATOM 620 C CA . HIS A 1 78 ? 11.544 6.584 -13.996 1.00 92.56 78 HIS A CA 1
ATOM 621 C C . HIS A 1 78 ? 12.808 5.888 -14.540 1.00 92.56 78 HIS A C 1
ATOM 623 O O . HIS A 1 78 ? 12.893 5.567 -15.727 1.00 92.56 78 HIS A O 1
ATOM 629 N N . ALA A 1 79 ? 13.814 5.685 -13.682 1.00 94.38 79 ALA A N 1
ATOM 630 C CA . ALA A 1 79 ? 15.079 5.064 -14.039 1.00 94.38 79 ALA A CA 1
ATOM 631 C C . ALA A 1 79 ? 14.922 3.562 -14.302 1.00 94.38 79 ALA A C 1
ATOM 633 O O . ALA A 1 79 ? 15.605 3.052 -15.195 1.00 94.38 79 ALA A O 1
ATOM 634 N N . ASN A 1 80 ? 14.025 2.888 -13.574 1.00 94.69 80 ASN A N 1
ATOM 635 C CA . ASN A 1 80 ? 13.725 1.477 -13.786 1.00 94.69 80 ASN A CA 1
ATOM 636 C C . ASN A 1 80 ? 12.698 1.282 -14.911 1.00 94.69 80 ASN A C 1
ATOM 638 O O . ASN A 1 80 ? 12.962 0.522 -15.839 1.00 94.69 80 ASN A O 1
ATOM 642 N N . LEU A 1 81 ? 11.599 2.047 -14.923 1.00 94.62 81 LEU A N 1
ATOM 643 C CA . LEU A 1 81 ? 10.542 1.930 -15.940 1.00 94.62 81 LEU A CA 1
ATOM 644 C C . LEU A 1 81 ? 11.065 2.096 -17.372 1.00 94.62 81 LEU A C 1
ATOM 646 O O . LEU A 1 81 ? 10.707 1.312 -18.248 1.00 94.62 81 LEU A O 1
ATOM 650 N N . ARG A 1 82 ? 11.974 3.053 -17.618 1.00 95.50 82 ARG A N 1
ATOM 651 C CA . ARG A 1 82 ? 12.553 3.284 -18.959 1.00 95.50 82 ARG A CA 1
ATOM 652 C C . ARG A 1 82 ? 13.371 2.105 -19.505 1.00 95.50 82 ARG A C 1
ATOM 654 O O . ARG A 1 82 ? 13.751 2.131 -20.671 1.00 95.50 82 ARG A O 1
ATOM 661 N N . ARG A 1 83 ? 13.712 1.119 -18.664 1.00 95.50 83 ARG A N 1
ATOM 662 C CA . ARG A 1 83 ? 14.405 -0.111 -19.084 1.00 95.50 83 ARG A CA 1
ATOM 663 C C . ARG A 1 83 ? 13.451 -1.083 -19.782 1.00 95.50 83 ARG A C 1
ATOM 665 O O . ARG A 1 83 ? 13.921 -1.906 -20.558 1.00 95.50 83 ARG A O 1
ATOM 672 N N . TYR A 1 84 ? 12.147 -0.969 -19.518 1.00 96.00 84 TYR A N 1
ATOM 673 C CA . TYR A 1 84 ? 11.124 -1.931 -19.941 1.00 96.00 84 TYR A CA 1
ATOM 674 C C . TYR A 1 84 ? 10.005 -1.306 -20.787 1.00 96.00 84 TYR A C 1
ATOM 676 O O . TYR A 1 84 ? 9.417 -1.985 -21.631 1.00 96.00 84 TYR A O 1
ATOM 684 N N . TYR A 1 85 ? 9.721 -0.017 -20.589 1.00 96.31 85 TYR A N 1
ATOM 685 C CA . TYR A 1 85 ? 8.609 0.687 -21.222 1.00 96.31 85 TYR A CA 1
ATOM 686 C C . TYR A 1 85 ? 9.059 1.948 -21.955 1.00 96.31 85 TYR A C 1
ATOM 688 O O . TYR A 1 85 ? 9.947 2.685 -21.514 1.00 96.31 85 TYR A O 1
ATOM 696 N N . THR A 1 86 ? 8.386 2.231 -23.066 1.00 96.38 86 THR A N 1
ATOM 697 C CA . THR A 1 86 ? 8.445 3.532 -23.736 1.00 96.38 86 THR A CA 1
ATOM 698 C C . THR A 1 86 ? 7.626 4.574 -22.973 1.00 96.38 86 THR A C 1
ATOM 700 O O . THR A 1 86 ? 6.735 4.251 -22.190 1.00 96.38 86 THR A O 1
ATOM 703 N N . LEU A 1 87 ? 7.871 5.859 -23.244 1.00 94.50 87 LEU A N 1
ATOM 704 C CA . LEU A 1 87 ? 7.085 6.940 -22.643 1.00 94.50 87 LEU A CA 1
ATOM 705 C C . LEU A 1 87 ? 5.589 6.859 -22.998 1.00 94.50 87 LEU A C 1
ATOM 707 O O . LEU A 1 87 ? 4.759 7.254 -22.185 1.00 94.50 87 LEU A O 1
ATOM 711 N N . ALA A 1 88 ? 5.243 6.380 -24.198 1.00 95.56 88 ALA A N 1
ATOM 712 C CA . ALA A 1 88 ? 3.848 6.204 -24.602 1.00 95.56 88 ALA A CA 1
ATOM 713 C C . ALA A 1 88 ? 3.163 5.128 -23.747 1.00 95.56 88 ALA A C 1
ATOM 715 O O . ALA A 1 88 ? 2.119 5.394 -23.165 1.00 95.56 88 ALA A O 1
ATOM 716 N N . GLU A 1 89 ? 3.812 3.975 -23.572 1.00 94.81 89 GLU A N 1
ATOM 717 C CA . GLU A 1 89 ? 3.293 2.885 -22.738 1.00 94.81 89 GLU A CA 1
ATOM 718 C C . GLU A 1 89 ? 3.157 3.302 -21.267 1.00 94.81 89 GLU A C 1
ATOM 720 O O . GLU A 1 89 ? 2.149 3.007 -20.637 1.00 94.81 89 GLU A O 1
ATOM 725 N N . VAL A 1 90 ? 4.119 4.052 -20.712 1.00 93.38 90 VAL A N 1
ATOM 726 C CA . VAL A 1 90 ? 4.010 4.566 -19.330 1.00 93.38 90 VAL A CA 1
ATOM 727 C C . VAL A 1 90 ? 2.799 5.494 -19.167 1.00 93.38 90 VAL A C 1
ATOM 729 O O . VAL A 1 90 ? 2.125 5.432 -18.141 1.00 93.38 90 VAL A O 1
ATOM 732 N N . LYS A 1 91 ? 2.489 6.332 -20.167 1.00 92.88 91 LYS A N 1
ATOM 733 C CA . LYS A 1 91 ? 1.299 7.204 -20.137 1.00 92.88 91 LYS A CA 1
ATOM 734 C C . LYS A 1 91 ? -0.010 6.419 -20.190 1.00 92.88 91 LYS A C 1
ATOM 736 O O . LYS A 1 91 ? -0.993 6.861 -19.611 1.00 92.88 91 LYS A O 1
ATOM 741 N N . GLU A 1 92 ? -0.023 5.285 -20.881 1.00 92.62 92 GLU A N 1
ATOM 742 C CA . GLU A 1 92 ? -1.183 4.390 -20.916 1.00 92.62 92 GLU A CA 1
ATOM 743 C C . GLU A 1 92 ? -1.348 3.621 -19.597 1.00 92.62 92 GLU A C 1
ATOM 745 O O . GLU A 1 92 ? -2.471 3.446 -19.129 1.00 92.62 92 GLU A O 1
ATOM 750 N N . LEU A 1 93 ? -0.241 3.197 -18.976 1.00 90.19 93 LEU A N 1
ATOM 751 C CA . LEU A 1 93 ? -0.240 2.464 -17.704 1.00 90.19 93 LEU A CA 1
ATOM 752 C C . LEU A 1 93 ? -0.651 3.327 -16.508 1.00 90.19 93 LEU A C 1
ATOM 754 O O . LEU A 1 93 ? -1.364 2.852 -15.626 1.00 90.19 93 LEU A O 1
ATOM 758 N N . PHE A 1 94 ? -0.200 4.580 -16.476 1.00 86.94 94 PHE A N 1
ATOM 759 C CA . PHE A 1 94 ? -0.467 5.520 -15.389 1.00 86.94 94 PHE A CA 1
ATOM 760 C C . PHE A 1 94 ? -1.205 6.752 -15.929 1.00 86.94 94 PHE A C 1
ATOM 762 O O . PHE A 1 94 ? -0.592 7.813 -16.097 1.00 86.94 94 PHE A O 1
ATOM 769 N N . PRO A 1 95 ? -2.511 6.624 -16.234 1.00 75.81 95 PRO A N 1
ATOM 770 C CA . PRO A 1 95 ? -3.333 7.756 -16.622 1.00 75.81 95 PRO A CA 1
ATOM 771 C C . PRO A 1 95 ? -3.626 8.583 -15.366 1.00 75.81 95 PRO A C 1
ATOM 773 O O . PRO A 1 95 ? -4.494 8.233 -14.567 1.00 75.81 95 PRO A O 1
ATOM 776 N N . TRP A 1 96 ? -2.852 9.645 -15.161 1.00 56.53 96 TRP A N 1
ATOM 777 C CA . TRP A 1 96 ? -3.169 10.691 -14.188 1.00 56.53 96 TRP A CA 1
ATOM 778 C C . TRP A 1 96 ? -4.124 11.705 -14.813 1.00 56.53 96 TRP A C 1
ATOM 780 O O . TRP A 1 96 ? -3.858 12.114 -15.969 1.00 56.53 96 TRP A O 1
#

pLDDT: mean 91.21, std 9.41, range [56.53, 98.44]

Sequence (96 aa):
MIFLILAQKMPEFEHETSGAHVEEHEAIHEGMGRYSAYLAKCKSSPSSFNAEEFRKILQSWGPILFYHLDAEVISLSHANLRRYYTLAEVKELFPW

Secondary structure (DSSP, 8-state):
-THHHHTTT-GGGSTTT-HHHHHHHHHHHHHHHHHHHHHHHHHH-GGG--HHHHHHHHHHHHHHHHHHHHHHHHHTSHHHHTTT--HHHHHHHS--